Protein AF-A0A526XN43-F1 (afdb_monomer)

Nearest PDB structures (foldseek):
  7bg0-assembly2_D  TM=6.953E-01  e=4.742E+00  Escherichia coli K-12

Mean predicted aligned error: 3.56 Å

Foldseek 3Di:
DCLVVPDVDDDDAQQVVLVSVVVVNPDDDDQDPVGDDDDDDDDDDDPPDPCVVVVVVVRVVCLDLVVQVCCCVNRVDHHPRPSD

Sequence (84 aa):
ALASGQLVAAMTWNASATSLKKQGVPVEFMKPREGMLTWSCGFVMLKDAKNVDLAYDFINSRLETDSGKYLIQTYGYGSSNSSA

Secondary structure (DSSP, 8-state):
-TTTTS-S-----HHHHHHHHHTT--------TT------------TT-S-HHHHHHHHHHHHSHHHHHHHHHHH----SSTT-

Solvent-accessible surface area (backbone atoms only — not comparable to full-atom values): 5517 Å² total; per-residue (Å²): 85,62,92,75,60,79,34,91,76,76,95,79,55,50,44,56,55,44,52,39,48,76,72,69,43,96,74,81,86,83,85,52,93,91,56,79,88,83,84,88,85,81,89,80,85,61,95,82,58,86,57,59,66,62,52,48,52,52,54,51,57,55,59,35,41,67,49,23,41,49,38,34,75,70,28,56,40,87,55,96,42,88,82,65

Structure (mmCIF, N/CA/C/O backbone):
data_AF-A0A526XN43-F1
#
_entry.id   AF-A0A526XN43-F1
#
loop_
_atom_site.group_PDB
_atom_site.id
_atom_site.type_symbol
_atom_site.label_atom_id
_atom_site.label_alt_id
_atom_site.label_comp_id
_atom_site.label_asym_id
_atom_site.label_entity_id
_atom_site.label_seq_id
_atom_site.pdbx_PDB_ins_code
_atom_site.Cartn_x
_atom_site.Cartn_y
_atom_site.Cartn_z
_atom_site.occupancy
_atom_site.B_iso_or_equiv
_atom_site.auth_seq_id
_atom_site.auth_comp_id
_atom_site.auth_asym_id
_atom_site.auth_atom_id
_atom_site.pdbx_PDB_model_num
ATOM 1 N N . ALA A 1 1 ? -7.285 -12.993 14.752 1.00 88.00 1 ALA A N 1
ATOM 2 C CA . ALA A 1 1 ? -6.702 -12.492 16.010 1.00 88.00 1 ALA A CA 1
ATOM 3 C C . ALA A 1 1 ? -7.288 -11.135 16.401 1.00 88.00 1 ALA A C 1
ATOM 5 O O . ALA A 1 1 ? -7.996 -11.093 17.394 1.00 88.00 1 ALA A O 1
ATOM 6 N N . LEU A 1 2 ? -7.085 -10.057 15.622 1.00 93.75 2 LEU A N 1
ATOM 7 C CA . LEU A 1 2 ? -7.749 -8.765 15.897 1.00 93.75 2 LEU A CA 1
ATOM 8 C C . LEU A 1 2 ? -9.2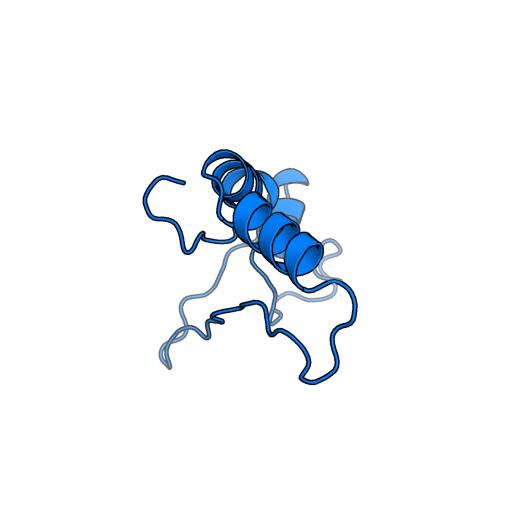76 -8.838 15.709 1.00 93.75 2 LEU A C 1
ATOM 10 O O . LEU A 1 2 ? -10.014 -8.486 16.616 1.00 93.75 2 LEU A O 1
ATOM 14 N N . ALA A 1 3 ? -9.755 -9.378 14.578 1.00 93.94 3 ALA A N 1
ATOM 15 C CA . ALA A 1 3 ? -11.197 -9.518 14.305 1.00 93.94 3 ALA A CA 1
ATOM 16 C C . ALA A 1 3 ? -11.951 -10.338 15.369 1.00 93.94 3 ALA A C 1
ATOM 18 O O . ALA A 1 3 ? -13.103 -10.063 15.671 1.00 93.94 3 ALA A O 1
ATOM 19 N N . SER A 1 4 ? -11.286 -11.350 15.933 1.00 94.38 4 SER A N 1
ATOM 20 C CA . SER A 1 4 ? -11.836 -12.238 16.959 1.00 94.38 4 SER A CA 1
ATOM 21 C C . SER A 1 4 ? -11.697 -11.692 18.384 1.00 94.38 4 SER A C 1
ATOM 23 O O . SER A 1 4 ? -12.150 -12.346 19.316 1.00 94.38 4 SER A O 1
ATOM 25 N N . GLY A 1 5 ? -11.022 -10.554 18.582 1.00 92.44 5 GLY A N 1
ATOM 26 C CA . GLY A 1 5 ? -10.745 -9.993 19.909 1.00 92.44 5 GLY A CA 1
ATOM 27 C C . GLY A 1 5 ? -9.656 -10.716 20.713 1.00 92.44 5 GLY A C 1
ATOM 28 O O . GLY A 1 5 ? -9.383 -10.335 21.844 1.00 92.44 5 GLY A O 1
ATOM 29 N N . GLN A 1 6 ? -8.990 -11.730 20.146 1.00 95.75 6 GLN A N 1
ATOM 30 C CA . GLN A 1 6 ? -7.857 -12.410 20.798 1.00 95.75 6 GLN A CA 1
ATOM 31 C C . GLN A 1 6 ? -6.645 -11.485 20.985 1.00 95.75 6 GLN A C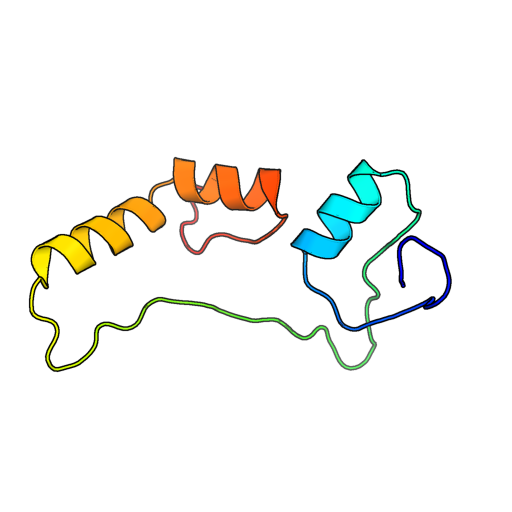 1
ATOM 33 O O . GLN A 1 6 ? -5.839 -11.698 21.885 1.00 95.75 6 GLN A O 1
ATOM 38 N N . LEU A 1 7 ? -6.505 -10.479 20.118 1.00 94.81 7 LEU A N 1
ATOM 39 C CA . LEU A 1 7 ? -5.557 -9.378 20.265 1.00 94.81 7 LEU A CA 1
ATOM 40 C C . LEU A 1 7 ? -6.341 -8.065 20.279 1.00 94.81 7 LEU A C 1
ATOM 42 O O . LEU A 1 7 ? -7.246 -7.891 19.466 1.00 94.81 7 LEU A O 1
ATOM 46 N N . VAL A 1 8 ? -5.957 -7.138 21.158 1.00 92.69 8 VAL A N 1
ATOM 47 C CA . VAL A 1 8 ? -6.578 -5.801 21.269 1.00 92.69 8 VAL A CA 1
ATOM 48 C C . VAL A 1 8 ? -5.761 -4.701 20.586 1.00 92.69 8 VAL A C 1
ATOM 50 O O . VAL A 1 8 ? -6.287 -3.635 20.285 1.00 92.69 8 VAL A O 1
ATOM 53 N N . ALA A 1 9 ? -4.479 -4.958 20.318 1.00 93.38 9 ALA A N 1
ATOM 54 C CA . ALA A 1 9 ? -3.581 -4.053 19.616 1.00 93.38 9 ALA A CA 1
ATOM 55 C C . ALA A 1 9 ? -2.511 -4.856 18.868 1.00 93.38 9 ALA A C 1
ATOM 57 O O . ALA A 1 9 ? -2.052 -5.894 19.347 1.00 93.38 9 ALA A O 1
ATOM 58 N N . ALA A 1 10 ? -2.114 -4.373 17.693 1.00 93.44 10 ALA A N 1
ATOM 59 C CA . ALA A 1 10 ? -0.993 -4.907 16.934 1.00 93.44 10 ALA A CA 1
ATOM 60 C C . ALA A 1 10 ? -0.449 -3.840 15.979 1.00 93.44 10 ALA A C 1
ATOM 62 O O . ALA A 1 10 ? -1.184 -2.966 15.513 1.00 93.44 10 ALA A O 1
ATOM 63 N N . MET A 1 11 ? 0.830 -3.960 15.636 1.00 92.38 11 MET A N 1
ATOM 64 C CA . MET A 1 11 ? 1.403 -3.249 14.501 1.00 92.38 11 MET A CA 1
ATOM 65 C C . MET A 1 11 ? 0.816 -3.840 13.216 1.00 92.38 11 MET A C 1
ATOM 67 O O . MET A 1 11 ? 0.941 -5.038 12.961 1.00 92.38 11 MET A O 1
ATOM 71 N N . THR A 1 12 ? 0.126 -3.016 12.434 1.00 93.69 12 THR A N 1
ATOM 72 C CA . THR A 1 12 ? -0.591 -3.456 11.231 1.00 93.69 12 THR A CA 1
ATOM 73 C C . THR A 1 12 ? -0.478 -2.431 10.111 1.00 93.69 12 THR A C 1
ATOM 75 O O . THR A 1 12 ? 0.062 -1.343 10.295 1.00 93.69 12 THR A O 1
ATOM 78 N N . TRP A 1 13 ? -1.006 -2.799 8.945 1.00 93.94 13 TRP A N 1
ATOM 79 C CA . TRP A 1 13 ? -1.053 -1.965 7.750 1.00 93.94 13 TRP A CA 1
ATOM 80 C C . TRP A 1 13 ? -2.448 -1.374 7.516 1.00 93.94 13 TRP A C 1
ATOM 82 O O . TRP A 1 13 ? -3.449 -1.947 7.952 1.00 93.94 13 TRP A O 1
ATOM 92 N N . ASN A 1 14 ? -2.542 -0.294 6.734 1.00 93.62 14 ASN A N 1
ATOM 93 C CA . ASN A 1 14 ? -3.809 0.379 6.399 1.00 93.62 14 ASN A CA 1
ATOM 94 C C . ASN A 1 14 ? -4.861 -0.575 5.806 1.00 93.62 14 ASN A C 1
ATOM 96 O O . ASN A 1 14 ? -6.045 -0.464 6.132 1.00 93.62 14 ASN A O 1
ATOM 100 N N . ALA A 1 15 ? -4.436 -1.570 5.017 1.00 94.00 15 ALA A N 1
ATOM 101 C CA . ALA A 1 15 ? -5.339 -2.576 4.456 1.00 94.00 15 ALA A CA 1
ATOM 102 C C . ALA A 1 15 ? -6.035 -3.418 5.538 1.00 94.00 15 ALA A C 1
ATOM 104 O O . ALA A 1 15 ? -7.199 -3.787 5.380 1.00 94.00 15 ALA A O 1
ATOM 105 N N . SER A 1 16 ? -5.351 -3.687 6.658 1.00 94.56 16 SER A N 1
ATOM 106 C CA . SER A 1 16 ? -5.930 -4.424 7.789 1.00 94.56 16 SER A CA 1
ATOM 107 C C . SER A 1 16 ? -7.048 -3.615 8.439 1.00 94.56 16 SER A C 1
ATOM 109 O O . SER A 1 16 ? -8.151 -4.129 8.606 1.00 94.56 16 SER A O 1
ATOM 111 N N . ALA A 1 17 ? -6.800 -2.334 8.729 1.00 93.25 17 ALA A N 1
ATOM 112 C CA . ALA A 1 17 ? -7.815 -1.443 9.284 1.00 93.25 17 ALA A CA 1
ATOM 113 C C . ALA A 1 17 ? -8.999 -1.267 8.321 1.00 93.25 17 ALA A C 1
ATOM 115 O O . ALA A 1 17 ? -10.147 -1.389 8.737 1.00 93.25 17 ALA A O 1
ATOM 116 N N . THR A 1 18 ? -8.734 -1.064 7.027 1.00 94.94 18 THR A N 1
ATOM 117 C CA . THR A 1 18 ? -9.778 -0.932 5.998 1.00 94.94 18 THR A CA 1
ATOM 118 C C . THR A 1 18 ? -10.667 -2.176 5.934 1.00 94.94 18 THR A C 1
ATOM 120 O O . THR A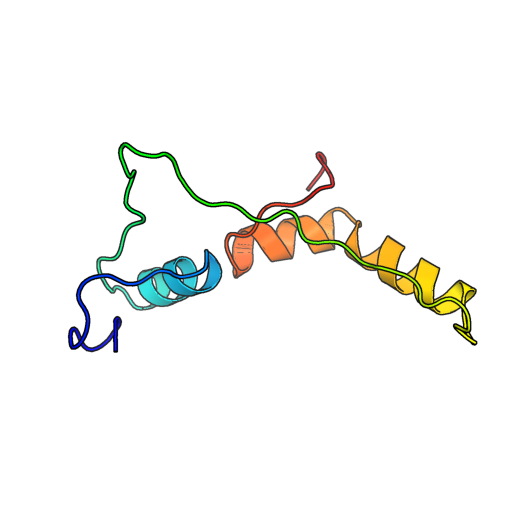 1 18 ? -11.890 -2.062 5.910 1.00 94.94 18 THR A O 1
ATOM 123 N N . SER A 1 19 ? -10.072 -3.373 5.948 1.00 95.56 19 SER A N 1
ATOM 124 C CA . SER A 1 19 ? -10.815 -4.638 5.921 1.00 95.56 19 SER A CA 1
ATOM 125 C C . SER A 1 19 ? -11.638 -4.862 7.193 1.00 95.56 19 SER A C 1
ATOM 127 O O . SER A 1 19 ? -12.822 -5.183 7.115 1.00 95.56 19 SER A O 1
ATOM 129 N N . LEU A 1 20 ? -11.048 -4.634 8.369 1.00 96.00 20 LEU A N 1
ATOM 130 C CA . LEU A 1 20 ? -11.725 -4.806 9.658 1.00 96.00 20 LEU A CA 1
ATOM 131 C C . LEU A 1 20 ? -12.887 -3.819 9.832 1.00 96.00 20 LEU A C 1
ATOM 133 O O . LEU A 1 20 ? -13.961 -4.220 10.278 1.00 96.00 20 LEU A O 1
ATOM 137 N N . LYS A 1 21 ? -12.719 -2.564 9.396 1.00 94.75 21 LYS A N 1
ATOM 138 C CA . LYS A 1 21 ? -13.803 -1.572 9.382 1.00 94.75 21 LYS A CA 1
ATOM 139 C C . LYS A 1 21 ? -14.947 -1.987 8.452 1.00 94.75 21 LYS A C 1
ATOM 141 O O . LYS A 1 21 ? -16.103 -1.869 8.842 1.00 94.75 21 LYS A O 1
ATOM 146 N N . LYS A 1 22 ? -14.654 -2.544 7.266 1.00 94.25 22 LYS A N 1
ATOM 147 C CA . LYS A 1 22 ? -15.685 -3.102 6.360 1.00 94.25 22 LYS A CA 1
ATOM 148 C C . LYS A 1 22 ? -16.460 -4.268 6.988 1.00 94.25 22 LYS A C 1
ATOM 150 O O . LYS A 1 22 ? -17.619 -4.471 6.652 1.00 94.25 22 LYS A O 1
ATOM 155 N N . GLN A 1 23 ? -15.839 -5.007 7.906 1.00 95.81 23 GLN A N 1
ATOM 156 C CA . GLN A 1 23 ? -16.474 -6.084 8.677 1.00 95.81 23 GLN A CA 1
ATOM 157 C C . GLN A 1 23 ? -17.231 -5.579 9.920 1.00 95.81 23 GLN A C 1
ATOM 159 O O . GLN A 1 23 ? -17.766 -6.386 10.673 1.00 95.81 23 GLN A O 1
ATOM 164 N N . GLY A 1 24 ? -17.267 -4.264 10.168 1.00 95.62 24 GLY A N 1
ATOM 165 C CA . GLY A 1 24 ? -17.928 -3.676 11.335 1.00 95.62 24 GLY A CA 1
ATOM 166 C C . GLY A 1 24 ? -17.156 -3.835 12.647 1.00 95.62 24 GLY A C 1
ATOM 167 O O . GLY A 1 24 ? -17.708 -3.574 13.713 1.00 95.62 24 GLY A O 1
ATOM 168 N N . VAL A 1 25 ? -15.886 -4.249 12.599 1.00 96.75 25 VAL A N 1
ATOM 169 C CA . VAL A 1 25 ? -15.053 -4.368 13.802 1.00 96.75 25 VAL A CA 1
ATOM 170 C C . VAL A 1 25 ? -14.596 -2.964 14.230 1.00 96.75 25 VAL A C 1
ATOM 172 O O . VAL A 1 25 ? -14.032 -2.240 13.403 1.00 96.75 25 VAL A O 1
ATOM 175 N N . PRO A 1 26 ? -14.795 -2.558 15.499 1.00 94.25 26 PRO A N 1
ATOM 176 C CA . PRO A 1 26 ? -14.446 -1.222 15.981 1.00 94.25 26 PRO A CA 1
ATOM 177 C C . PRO A 1 26 ? -12.931 -1.089 16.200 1.00 94.25 26 PRO A C 1
ATOM 179 O O . PRO A 1 26 ? -12.432 -1.220 17.316 1.00 94.25 26 PRO A O 1
ATOM 182 N N . VAL A 1 27 ? -12.185 -0.850 15.120 1.00 95.19 27 VAL A N 1
ATOM 183 C CA . VAL A 1 27 ? -10.724 -0.678 15.145 1.00 95.19 27 VAL A CA 1
ATOM 184 C C . VAL A 1 27 ? -10.307 0.723 14.724 1.00 95.19 27 VAL A C 1
ATOM 186 O O . VAL A 1 27 ? -10.889 1.300 13.810 1.00 95.19 27 VAL A O 1
ATOM 189 N N . GLU A 1 28 ? -9.241 1.241 15.330 1.00 93.50 28 GLU A N 1
ATOM 190 C CA . GLU A 1 28 ? -8.641 2.529 14.976 1.00 93.50 28 GLU A CA 1
ATOM 191 C C . GLU A 1 28 ? -7.113 2.470 15.056 1.00 93.50 28 GLU A C 1
ATOM 193 O O . GLU A 1 28 ? -6.544 1.659 15.790 1.00 93.50 28 GLU A O 1
ATOM 198 N N . PHE A 1 29 ? -6.441 3.349 14.306 1.00 93.19 29 PHE A N 1
ATOM 199 C CA . PHE A 1 29 ? -5.001 3.546 14.461 1.00 93.19 29 PHE A CA 1
ATOM 200 C C . PHE A 1 29 ? -4.715 4.436 15.669 1.00 93.19 29 PHE A C 1
ATOM 202 O O . PHE A 1 29 ? -5.270 5.528 15.806 1.00 93.19 29 PHE A O 1
ATOM 209 N N . MET A 1 30 ? -3.806 3.985 16.532 1.00 92.25 30 MET A N 1
ATOM 210 C CA . MET A 1 30 ? -3.320 4.795 17.645 1.00 92.25 30 MET A CA 1
ATOM 211 C C . MET A 1 30 ? -2.370 5.900 17.162 1.00 92.25 30 MET A C 1
ATOM 213 O O . MET A 1 30 ? -1.645 5.726 16.184 1.00 92.25 30 MET A O 1
ATOM 217 N N . LYS A 1 31 ? -2.325 7.016 17.897 1.00 92.50 31 LYS A N 1
ATOM 218 C CA . LYS A 1 31 ? -1.327 8.083 17.731 1.00 92.50 31 LYS A CA 1
ATOM 219 C C . LYS A 1 31 ? -0.288 7.977 18.861 1.00 92.50 31 LYS A C 1
ATOM 221 O O . LYS A 1 31 ? -0.523 8.541 19.928 1.00 92.50 31 LYS A O 1
ATOM 226 N N . PRO A 1 32 ? 0.805 7.211 18.689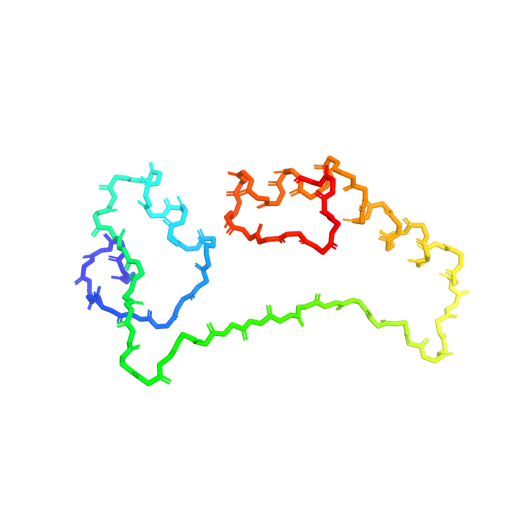 1.00 91.81 32 PRO A N 1
ATOM 227 C CA . PRO A 1 32 ? 1.835 7.060 19.719 1.00 91.81 32 PRO A CA 1
ATOM 228 C C . PRO A 1 32 ? 2.583 8.382 19.946 1.00 91.81 32 PRO A C 1
ATOM 230 O O . PRO A 1 32 ? 2.803 9.146 19.004 1.00 91.81 32 PRO A O 1
ATOM 233 N N . ARG A 1 33 ? 3.006 8.643 21.190 1.00 95.75 33 ARG A N 1
ATOM 234 C CA . ARG A 1 33 ? 3.735 9.875 21.559 1.00 95.75 33 ARG A CA 1
ATOM 235 C C . ARG A 1 33 ? 5.134 9.941 20.936 1.00 95.75 33 ARG A C 1
ATOM 237 O O . ARG A 1 33 ? 5.661 11.024 20.730 1.00 95.75 33 ARG A O 1
ATOM 244 N N . GLU A 1 34 ? 5.713 8.786 20.625 1.00 94.94 34 GLU A N 1
ATOM 245 C CA . GLU A 1 34 ? 7.011 8.624 19.971 1.00 94.94 34 GLU A CA 1
ATOM 246 C C . GLU A 1 34 ? 6.953 8.908 18.457 1.00 94.94 34 GLU A C 1
ATOM 248 O O . GLU A 1 34 ? 7.993 8.996 17.810 1.00 94.94 34 GLU A O 1
ATOM 253 N N . GLY A 1 35 ? 5.750 9.076 17.893 1.00 93.31 35 GLY A N 1
ATOM 254 C CA . GLY A 1 35 ? 5.526 9.270 16.462 1.00 93.31 35 GLY A CA 1
ATOM 255 C C . GLY A 1 35 ? 5.099 7.990 15.738 1.00 93.31 35 GLY A C 1
ATOM 256 O O . GLY A 1 35 ? 5.399 6.871 16.153 1.00 93.31 35 GLY A O 1
ATOM 257 N N . MET A 1 36 ? 4.339 8.155 14.652 1.00 90.56 36 MET A N 1
ATOM 258 C CA . MET A 1 36 ? 3.857 7.031 13.845 1.00 90.56 36 MET A CA 1
ATOM 259 C C . MET A 1 36 ? 4.961 6.510 12.928 1.00 90.56 36 MET A C 1
ATOM 261 O O . MET A 1 36 ? 5.606 7.283 12.219 1.00 90.56 36 MET A O 1
ATOM 265 N N . LEU A 1 37 ? 5.118 5.190 12.884 1.00 90.00 37 LEU A N 1
ATOM 266 C CA . LEU A 1 37 ? 5.943 4.537 11.878 1.00 90.00 37 LEU A CA 1
ATOM 267 C C . LEU A 1 37 ? 5.228 4.566 10.522 1.00 90.00 37 LEU A C 1
ATOM 269 O O . LEU A 1 37 ? 4.031 4.294 10.438 1.00 90.00 37 LEU A O 1
ATOM 273 N N . THR A 1 38 ? 5.970 4.883 9.465 1.00 90.25 38 THR A N 1
ATOM 274 C CA . THR A 1 38 ? 5.472 4.883 8.087 1.00 90.25 38 THR A CA 1
ATOM 275 C C . THR A 1 38 ? 6.484 4.236 7.148 1.00 90.25 38 THR A C 1
ATOM 277 O O . THR A 1 38 ? 7.660 4.101 7.487 1.00 90.25 38 THR A O 1
ATOM 280 N N . TRP A 1 39 ? 6.024 3.854 5.959 1.00 91.50 39 TRP A N 1
ATOM 281 C CA . TRP A 1 39 ? 6.843 3.258 4.910 1.00 91.50 39 TRP A CA 1
ATOM 282 C C . TRP A 1 39 ? 6.617 3.987 3.595 1.00 91.50 39 TRP A C 1
ATOM 284 O O . TRP A 1 39 ? 5.482 4.270 3.216 1.00 91.50 39 TRP A O 1
ATOM 294 N N . SER A 1 40 ? 7.713 4.237 2.882 1.00 92.62 40 SER A N 1
ATOM 295 C CA . SER A 1 40 ? 7.692 4.656 1.485 1.00 92.62 40 SER A CA 1
ATOM 296 C C . SER A 1 40 ? 8.179 3.484 0.643 1.00 92.62 40 SER A C 1
ATOM 298 O O . SER A 1 40 ? 9.365 3.153 0.652 1.00 92.62 40 SER A O 1
ATOM 300 N N . CYS A 1 41 ? 7.244 2.801 -0.014 1.00 91.62 41 CYS A N 1
ATOM 301 C CA . CYS A 1 41 ? 7.543 1.654 -0.862 1.00 91.62 41 CYS A CA 1
ATOM 302 C C . CYS A 1 41 ? 7.722 2.106 -2.313 1.00 91.62 41 CYS A C 1
ATOM 304 O O . CYS A 1 41 ? 7.009 2.987 -2.791 1.00 91.62 41 CYS A O 1
ATOM 306 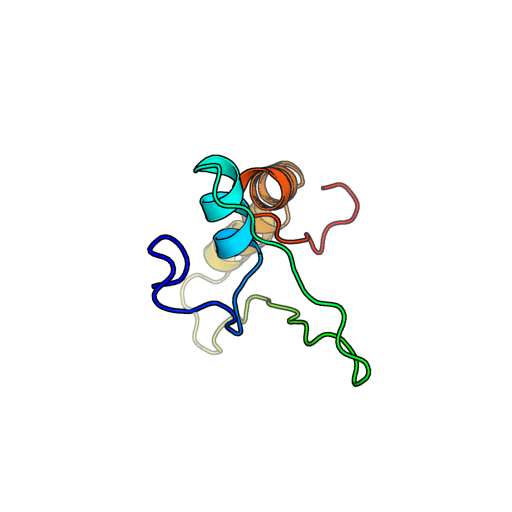N N . GLY A 1 42 ? 8.636 1.459 -3.030 1.00 93.00 42 GLY A N 1
ATOM 307 C CA . GLY A 1 42 ? 8.886 1.721 -4.442 1.00 93.00 42 GLY A CA 1
ATOM 308 C C . GLY A 1 42 ? 9.373 0.473 -5.165 1.00 93.00 42 GLY A C 1
ATOM 309 O O . GLY A 1 42 ? 9.611 -0.567 -4.549 1.00 93.00 42 GLY A O 1
ATOM 310 N N . PHE A 1 43 ? 9.514 0.588 -6.482 1.00 94.62 43 PHE A N 1
ATOM 311 C CA . PHE A 1 43 ? 10.082 -0.466 -7.315 1.00 94.62 43 PHE A CA 1
ATOM 312 C C . PHE A 1 43 ? 11.575 -0.243 -7.522 1.00 94.62 43 PHE A C 1
ATOM 314 O O . PHE A 1 43 ? 12.046 0.890 -7.598 1.00 94.62 43 PHE A O 1
ATOM 321 N N . VAL A 1 44 ? 12.309 -1.344 -7.653 1.00 95.00 44 VAL A N 1
ATOM 322 C CA . VAL A 1 44 ? 13.724 -1.348 -8.021 1.00 95.00 44 VAL A CA 1
ATOM 323 C C . VAL A 1 44 ? 13.884 -2.257 -9.230 1.00 95.00 44 VAL A C 1
ATOM 325 O O . VAL A 1 44 ? 13.403 -3.390 -9.223 1.00 95.00 44 VAL A O 1
ATOM 328 N N . MET A 1 45 ? 14.564 -1.766 -10.264 1.00 96.06 45 MET A N 1
ATOM 329 C CA . MET A 1 45 ? 14.946 -2.583 -11.411 1.00 96.06 45 MET A CA 1
ATOM 330 C C . MET A 1 45 ? 16.260 -3.301 -11.105 1.00 96.06 45 MET A C 1
ATOM 332 O O . MET A 1 45 ? 17.243 -2.679 -10.705 1.00 96.06 45 MET A O 1
ATOM 336 N N . LEU A 1 46 ? 16.275 -4.622 -11.279 1.00 96.06 46 LEU A N 1
ATOM 337 C CA . LEU A 1 46 ? 17.484 -5.418 -11.082 1.00 96.06 46 LEU A CA 1
ATOM 338 C C . LEU A 1 46 ? 18.495 -5.145 -12.201 1.00 96.06 46 LEU A C 1
ATOM 340 O O . LEU A 1 46 ? 18.110 -4.963 -13.354 1.00 96.06 46 LEU A O 1
ATOM 344 N N . LYS A 1 47 ? 19.790 -5.182 -11.865 1.00 95.81 47 LYS A N 1
ATOM 345 C CA . LYS A 1 47 ? 20.895 -4.861 -12.786 1.00 95.81 47 LYS A CA 1
ATOM 346 C C . LYS A 1 47 ? 20.834 -5.631 -14.111 1.00 95.81 47 LYS A C 1
ATOM 348 O O . LYS A 1 47 ? 21.086 -5.051 -15.159 1.00 95.81 47 LYS A O 1
ATOM 353 N N . ASP A 1 48 ? 20.485 -6.914 -14.056 1.00 96.81 48 ASP A N 1
ATOM 354 C CA . ASP A 1 48 ? 20.493 -7.810 -15.219 1.00 96.81 48 ASP A CA 1
ATOM 355 C C . ASP A 1 48 ? 19.083 -8.081 -15.777 1.00 96.81 48 ASP A C 1
ATOM 357 O O . ASP A 1 48 ? 18.851 -9.124 -16.402 1.00 96.81 48 ASP A O 1
ATOM 361 N N . ALA A 1 49 ? 18.130 -7.169 -15.532 1.00 96.75 49 ALA A N 1
ATOM 362 C CA . ALA A 1 49 ? 16.765 -7.264 -16.042 1.00 96.75 49 ALA A CA 1
ATOM 363 C C . ALA A 1 49 ? 16.762 -7.439 -17.569 1.00 96.75 49 ALA A C 1
ATOM 365 O O . ALA A 1 49 ? 17.392 -6.681 -18.302 1.00 96.75 49 ALA A O 1
ATOM 366 N N . LYS A 1 50 ? 16.061 -8.471 -18.050 1.00 96.75 50 LYS A N 1
ATOM 367 C CA . LYS A 1 50 ? 16.071 -8.849 -19.473 1.00 96.75 50 LYS A CA 1
ATOM 368 C C . LYS A 1 50 ? 15.063 -8.071 -20.318 1.00 96.75 50 LYS A C 1
ATOM 370 O O . LYS A 1 50 ? 15.349 -7.806 -21.476 1.00 96.75 50 LYS A O 1
ATOM 375 N N . ASN A 1 51 ? 13.939 -7.673 -19.722 1.00 97.12 51 ASN A N 1
ATOM 376 C CA . ASN A 1 51 ? 12.837 -6.976 -20.393 1.00 97.12 51 ASN A CA 1
ATOM 377 C C . ASN A 1 51 ? 12.629 -5.607 -19.733 1.00 97.12 51 ASN A C 1
ATOM 379 O O . ASN A 1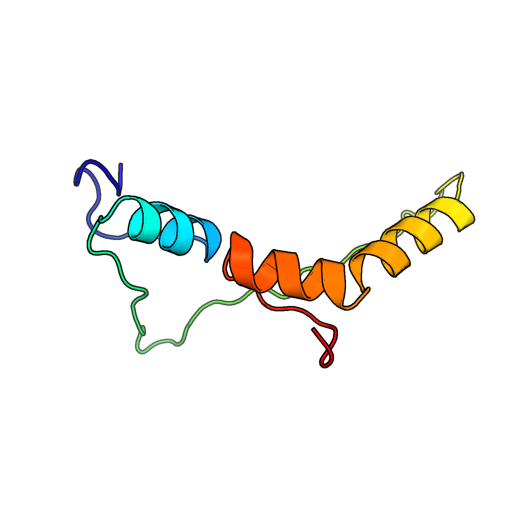 51 ? 11.735 -5.422 -18.906 1.00 97.12 51 ASN A O 1
ATOM 383 N N . VAL A 1 52 ? 13.559 -4.689 -19.996 1.00 97.25 52 VAL A N 1
ATOM 384 C CA . VAL A 1 52 ? 13.617 -3.366 -19.351 1.00 97.25 52 VAL A CA 1
ATOM 385 C C . V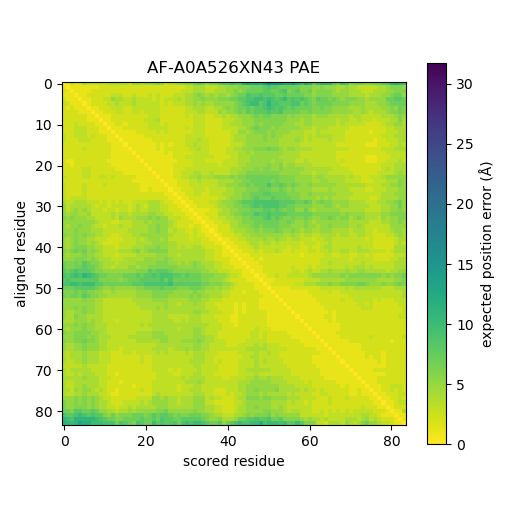AL A 1 52 ? 12.428 -2.493 -19.753 1.00 97.25 52 VAL A C 1
ATOM 387 O O . VAL A 1 52 ? 11.856 -1.808 -18.911 1.00 97.25 52 VAL A O 1
ATOM 390 N N . ASP A 1 53 ? 12.036 -2.559 -21.019 1.00 97.69 53 ASP A N 1
ATOM 391 C CA . ASP A 1 53 ? 10.852 -1.917 -21.584 1.00 97.69 53 ASP A CA 1
ATOM 392 C C . ASP A 1 53 ? 9.574 -2.333 -20.844 1.00 97.69 53 ASP A C 1
ATOM 394 O O . ASP A 1 53 ? 8.885 -1.485 -20.283 1.00 97.69 53 ASP A O 1
ATOM 398 N N . LEU A 1 54 ? 9.328 -3.639 -20.710 1.00 97.75 54 LEU A N 1
ATOM 399 C CA . LEU A 1 54 ? 8.155 -4.150 -19.995 1.00 97.75 54 LEU A CA 1
ATOM 400 C C . LEU A 1 54 ? 8.181 -3.801 -18.501 1.00 97.75 54 LEU A C 1
ATOM 402 O O . LEU A 1 54 ? 7.134 -3.598 -17.883 1.00 97.75 54 LEU A O 1
ATOM 406 N N . ALA A 1 55 ? 9.370 -3.724 -17.898 1.00 97.38 55 ALA A N 1
ATOM 407 C CA . ALA A 1 55 ? 9.509 -3.276 -16.518 1.00 97.38 55 ALA A CA 1
ATOM 408 C C . ALA A 1 55 ? 9.116 -1.797 -16.365 1.00 97.38 55 ALA A C 1
ATOM 410 O O . ALA A 1 55 ? 8.438 -1.448 -15.397 1.00 97.38 55 ALA A O 1
ATOM 411 N N . TYR A 1 56 ? 9.494 -0.939 -17.319 1.00 97.50 56 TYR A N 1
ATOM 412 C CA . TYR A 1 56 ? 9.049 0.453 -17.343 1.00 97.50 56 TYR A CA 1
ATOM 413 C C . TYR A 1 56 ? 7.547 0.571 -17.585 1.00 97.50 56 TYR A C 1
ATOM 415 O O . TYR A 1 56 ? 6.898 1.322 -16.859 1.00 97.50 56 TYR A O 1
ATOM 423 N N . ASP A 1 57 ? 6.977 -0.201 -18.510 1.00 97.62 57 ASP A N 1
ATOM 424 C CA . ASP A 1 57 ? 5.529 -0.213 -18.747 1.00 97.62 57 ASP A CA 1
ATOM 425 C C . ASP A 1 57 ? 4.760 -0.583 -17.475 1.00 97.62 57 ASP A C 1
ATOM 427 O O . ASP A 1 57 ? 3.793 0.084 -17.100 1.00 97.62 57 ASP A O 1
ATOM 431 N N . PHE A 1 58 ? 5.235 -1.593 -16.741 1.00 96.25 58 PHE A N 1
ATOM 432 C CA . PHE A 1 58 ? 4.647 -1.974 -15.463 1.00 96.25 58 PHE A CA 1
ATOM 433 C C . PHE A 1 58 ? 4.740 -0.850 -14.420 1.00 96.25 58 PHE A C 1
ATOM 435 O O . PHE A 1 58 ? 3.731 -0.507 -13.798 1.00 96.25 58 PHE A O 1
ATOM 442 N N . ILE A 1 59 ? 5.920 -0.248 -14.237 1.00 95.88 59 ILE A N 1
ATOM 443 C CA . ILE A 1 59 ? 6.118 0.850 -13.277 1.00 95.88 59 ILE A CA 1
ATOM 444 C C . ILE A 1 59 ? 5.228 2.046 -13.635 1.00 95.88 59 ILE A C 1
ATOM 446 O O . ILE A 1 59 ? 4.541 2.570 -12.757 1.00 95.88 59 ILE A O 1
ATOM 450 N N . ASN A 1 60 ? 5.183 2.435 -14.910 1.00 95.38 60 ASN A N 1
ATOM 451 C CA . ASN A 1 60 ? 4.348 3.529 -15.399 1.00 95.38 60 ASN A CA 1
ATOM 452 C C . ASN A 1 60 ? 2.866 3.241 -15.142 1.00 95.38 60 ASN A C 1
ATOM 454 O O . ASN A 1 60 ? 2.192 4.055 -14.516 1.00 95.38 60 ASN A O 1
ATOM 458 N N . SER A 1 61 ? 2.386 2.041 -15.492 1.00 95.50 61 SER A N 1
ATOM 459 C CA . SER A 1 61 ? 0.993 1.639 -15.241 1.00 95.50 61 SER A CA 1
ATOM 460 C C . SER A 1 61 ? 0.613 1.718 -13.759 1.00 95.50 61 SER A C 1
ATOM 462 O O . SER A 1 61 ? -0.533 2.006 -13.408 1.00 95.50 61 SER A O 1
ATOM 464 N N . ARG A 1 62 ? 1.577 1.494 -12.857 1.00 93.62 62 ARG A N 1
ATOM 465 C CA . ARG A 1 62 ? 1.338 1.556 -11.417 1.00 93.62 62 ARG A CA 1
ATOM 46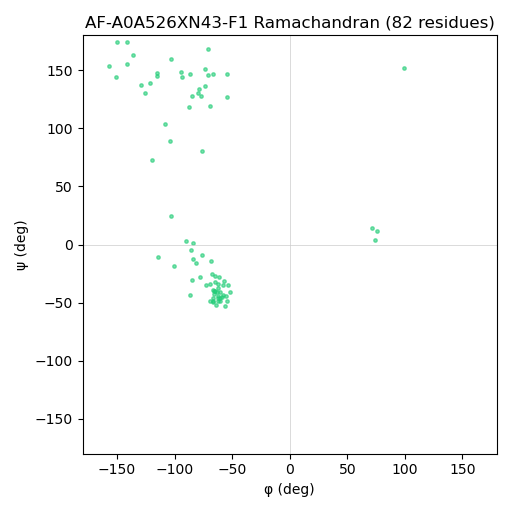6 C C . ARG A 1 62 ? 1.279 2.984 -10.879 1.00 93.62 62 ARG A C 1
ATOM 468 O O . ARG A 1 62 ? 0.608 3.195 -9.866 1.00 93.62 62 ARG A O 1
ATOM 475 N N . LEU A 1 63 ? 1.970 3.914 -11.537 1.00 94.25 63 LEU A N 1
ATOM 476 C CA . LEU A 1 63 ? 1.999 5.343 -11.221 1.00 94.25 63 LEU A CA 1
ATOM 477 C C . LEU A 1 63 ? 0.821 6.117 -11.826 1.00 94.25 63 LEU A C 1
ATOM 479 O O . LEU A 1 63 ? 0.586 7.255 -11.417 1.00 94.25 63 LEU A O 1
ATOM 483 N N . GLU A 1 64 ? 0.068 5.513 -12.746 1.00 96.38 64 GLU A N 1
ATOM 484 C CA . GLU A 1 64 ? -1.163 6.093 -13.285 1.00 96.38 64 GLU A CA 1
ATOM 485 C C . GLU A 1 64 ? -2.165 6.467 -12.184 1.00 96.38 64 GLU A C 1
ATOM 487 O O . GLU A 1 64 ? -2.297 5.794 -11.154 1.00 96.38 64 GLU A O 1
ATOM 492 N N . THR A 1 65 ? -2.912 7.544 -12.428 1.00 96.44 65 THR A N 1
ATOM 493 C CA . THR A 1 65 ? -3.876 8.102 -11.469 1.00 96.44 65 THR A CA 1
ATOM 494 C C . THR A 1 65 ? -4.894 7.062 -11.004 1.00 96.44 65 THR A C 1
ATOM 496 O O . THR A 1 65 ? -5.148 6.944 -9.806 1.00 96.44 65 THR A O 1
ATOM 499 N N . ASP A 1 66 ? -5.450 6.266 -11.916 1.00 96.12 66 ASP A N 1
ATOM 500 C CA . ASP A 1 66 ? -6.490 5.293 -11.566 1.00 96.12 66 ASP A CA 1
ATOM 501 C C . ASP A 1 66 ? -5.945 4.134 -10.716 1.00 96.12 66 ASP A C 1
ATOM 503 O O . ASP A 1 66 ? -6.604 3.680 -9.775 1.00 96.12 66 ASP A O 1
ATOM 507 N N . SER A 1 67 ? -4.694 3.727 -10.954 1.00 95.56 67 SER A N 1
ATOM 508 C CA . SER A 1 67 ? -3.972 2.768 -10.108 1.00 95.56 67 SER A CA 1
ATOM 509 C C . SER A 1 67 ? -3.770 3.301 -8.684 1.00 95.56 67 SER A C 1
ATOM 511 O O . SER A 1 67 ? -3.846 2.539 -7.710 1.00 95.56 67 SER A O 1
ATOM 513 N N . GLY A 1 68 ? -3.510 4.604 -8.544 1.00 95.50 68 GLY A N 1
ATOM 514 C CA . GLY A 1 68 ? -3.416 5.292 -7.257 1.00 95.50 68 GLY A CA 1
ATOM 515 C C . GLY A 1 68 ? -4.769 5.398 -6.546 1.00 95.50 68 GLY A C 1
ATOM 516 O O . GLY A 1 68 ? -4.882 4.992 -5.388 1.00 95.50 68 GLY A O 1
ATOM 517 N N . LYS A 1 69 ? -5.820 5.835 -7.252 1.00 96.19 69 LYS A N 1
ATOM 518 C CA . LYS A 1 69 ? -7.197 5.910 -6.728 1.00 96.19 69 LYS A CA 1
ATOM 519 C C . LYS A 1 69 ? -7.666 4.576 -6.172 1.00 96.19 69 LYS A C 1
ATOM 521 O O . LYS A 1 69 ? -8.158 4.507 -5.044 1.00 96.19 69 LYS A O 1
ATOM 526 N N . TYR A 1 70 ? -7.473 3.502 -6.938 1.00 95.25 70 TYR A N 1
ATOM 527 C CA . TYR A 1 70 ? -7.855 2.162 -6.509 1.00 95.25 70 TYR A CA 1
ATOM 528 C C . TYR A 1 70 ? -7.118 1.744 -5.232 1.00 95.25 70 TYR A C 1
ATOM 530 O O . TYR A 1 70 ? -7.719 1.163 -4.325 1.00 95.25 70 TYR A O 1
ATOM 538 N N . LEU A 1 71 ? -5.825 2.067 -5.136 1.00 94.88 71 LEU A N 1
ATOM 539 C CA . LEU A 1 71 ? -5.004 1.760 -3.971 1.00 94.88 71 LEU A CA 1
ATOM 540 C C . LEU A 1 71 ? -5.517 2.469 -2.703 1.00 94.88 71 LEU A C 1
ATOM 542 O O . LEU A 1 71 ? -5.667 1.824 -1.660 1.00 94.88 71 LEU A O 1
ATOM 546 N N . ILE A 1 72 ? -5.839 3.759 -2.821 1.00 94.62 72 ILE A N 1
ATOM 547 C CA . ILE A 1 72 ? -6.379 4.586 -1.735 1.00 94.62 72 ILE A CA 1
ATOM 548 C C . ILE A 1 72 ? -7.745 4.061 -1.292 1.00 94.62 72 ILE A C 1
ATOM 550 O O . ILE A 1 72 ? -7.953 3.785 -0.113 1.00 94.62 72 ILE A O 1
ATOM 554 N N . GLN A 1 73 ? -8.672 3.865 -2.226 1.00 94.12 73 GLN A N 1
ATOM 555 C CA . GLN A 1 73 ? -10.057 3.513 -1.903 1.00 94.12 73 GLN A CA 1
ATOM 556 C C . GLN A 1 73 ? -10.208 2.070 -1.405 1.00 94.12 73 GLN A C 1
ATOM 558 O O . GLN A 1 73 ? -11.036 1.781 -0.538 1.00 94.12 73 GLN A O 1
ATOM 563 N N . THR A 1 74 ? -9.410 1.144 -1.939 1.00 93.31 74 THR A N 1
ATOM 564 C CA . THR A 1 74 ? -9.563 -0.283 -1.631 1.00 93.31 74 THR A CA 1
ATOM 565 C C . THR A 1 74 ? -8.796 -0.687 -0.383 1.00 93.31 74 THR A C 1
ATOM 567 O O . THR A 1 74 ? -9.333 -1.429 0.448 1.00 93.31 74 THR A O 1
ATOM 570 N N . TYR A 1 75 ? -7.559 -0.200 -0.252 1.00 93.62 75 TYR A N 1
ATOM 571 C CA . TYR A 1 75 ? -6.613 -0.635 0.776 1.00 93.62 75 TYR A CA 1
ATOM 572 C C . TYR A 1 75 ? -6.263 0.458 1.789 1.00 93.62 75 TYR A C 1
ATOM 574 O O . TYR A 1 75 ? -5.630 0.160 2.801 1.00 93.62 75 TYR A O 1
ATOM 582 N N . GLY A 1 76 ? -6.644 1.712 1.539 1.00 93.12 76 GLY A N 1
ATOM 583 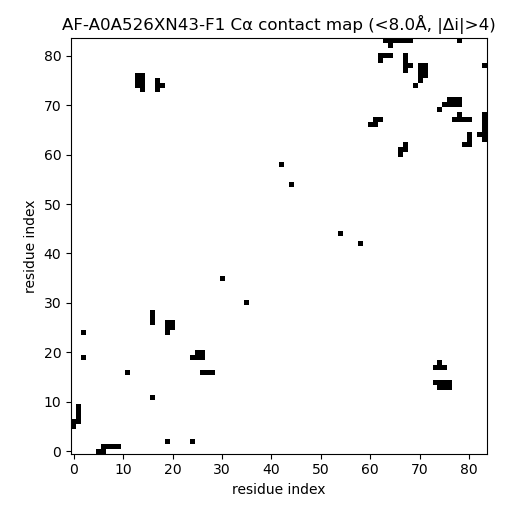C CA . GLY A 1 76 ? -6.306 2.834 2.412 1.00 93.12 76 GLY A CA 1
ATOM 584 C C . GLY A 1 76 ? -4.830 3.232 2.359 1.00 93.12 76 GLY A C 1
ATOM 585 O O . GLY A 1 76 ? -4.370 3.932 3.258 1.00 93.12 76 GLY A O 1
ATOM 586 N N . TYR A 1 77 ? -4.061 2.774 1.365 1.00 94.12 77 TYR A N 1
ATOM 587 C CA . TYR A 1 77 ? -2.665 3.191 1.189 1.00 94.12 77 TYR A CA 1
ATOM 588 C C . TYR A 1 77 ? -2.577 4.470 0.359 1.00 94.12 77 TYR A C 1
ATOM 590 O O . TYR A 1 77 ? -3.372 4.675 -0.550 1.00 94.12 77 TYR A O 1
ATOM 598 N N . GLY A 1 78 ? -1.584 5.310 0.653 1.00 91.75 78 GLY A N 1
ATOM 599 C CA . GLY A 1 78 ? -1.316 6.516 -0.129 1.00 91.75 78 GLY A CA 1
ATOM 600 C C . GLY A 1 78 ? -0.736 6.222 -1.516 1.00 91.75 78 GLY A C 1
ATOM 601 O O . GLY A 1 78 ? -0.297 5.108 -1.804 1.00 91.75 78 GLY A O 1
ATOM 602 N N . SER A 1 79 ? -0.704 7.256 -2.353 1.00 93.75 79 SER A N 1
ATOM 603 C CA . SER A 1 79 ? -0.070 7.252 -3.673 1.00 93.75 79 SER A CA 1
ATOM 604 C C . SER A 1 79 ? 1.097 8.241 -3.696 1.00 93.75 79 SER A C 1
ATOM 606 O O . SER A 1 79 ? 1.044 9.276 -3.032 1.00 93.75 79 SER A O 1
ATOM 608 N N . SER A 1 80 ? 2.145 7.936 -4.464 1.00 92.25 80 SER A N 1
ATOM 609 C CA . SER A 1 80 ? 3.232 8.881 -4.761 1.00 92.25 80 SER A CA 1
ATOM 610 C C . SER A 1 80 ? 2.879 9.861 -5.885 1.00 92.25 80 SER A C 1
ATOM 612 O O . SER A 1 80 ? 3.549 10.879 -6.039 1.00 92.25 80 SER A O 1
ATOM 614 N N . ASN A 1 81 ? 1.831 9.575 -6.663 1.00 92.50 81 ASN A N 1
ATOM 615 C CA . ASN A 1 81 ? 1.276 10.493 -7.650 1.00 92.50 81 ASN A CA 1
ATOM 616 C C . ASN A 1 81 ? 0.235 11.392 -6.971 1.00 92.50 81 ASN A C 1
ATOM 618 O O . ASN A 1 81 ? -0.775 10.897 -6.474 1.00 92.50 81 ASN A O 1
ATOM 622 N N . SER A 1 82 ? 0.471 12.705 -6.969 1.00 91.19 82 SER A N 1
ATOM 623 C CA . SER A 1 82 ? -0.406 13.708 -6.349 1.00 91.19 82 SER A CA 1
ATOM 624 C C . SER A 1 82 ? -1.754 13.888 -7.050 1.00 91.19 82 SER A C 1
ATOM 626 O O . SER A 1 82 ? -2.652 14.499 -6.480 1.00 91.19 82 SER A O 1
ATOM 628 N N . SER A 1 83 ? -1.895 13.376 -8.274 1.00 91.25 83 SER A N 1
ATOM 629 C CA . SER A 1 83 ? -3.149 13.401 -9.037 1.00 91.25 83 SER A CA 1
ATOM 630 C C . SER A 1 83 ? -4.027 12.168 -8.786 1.00 91.25 83 SER A C 1
ATOM 632 O O . SER A 1 83 ? -5.047 12.012 -9.460 1.00 91.25 83 SER A O 1
ATOM 634 N N . ALA A 1 84 ? -3.604 11.266 -7.893 1.00 85.62 84 ALA A N 1
ATOM 635 C CA . ALA A 1 84 ? -4.353 10.080 -7.475 1.00 85.62 84 ALA A CA 1
ATOM 636 C C . ALA A 1 84 ? -5.433 10.394 -6.434 1.00 85.62 84 ALA A C 1
ATOM 638 O O . ALA A 1 84 ? -5.213 11.283 -5.584 1.00 85.62 84 ALA A O 1
#

pLDDT: mean 94.24, std 2.18, range [85.62, 97.75]

Radius of gyration: 16.92 Å; Cα contacts (8 Å, |Δi|>4): 60; chains: 1; bounding box: 39×26×43 Å